Protein AF-A0A957SRY5-F1 (afdb_monomer_lite)

Secondary structure (DSSP, 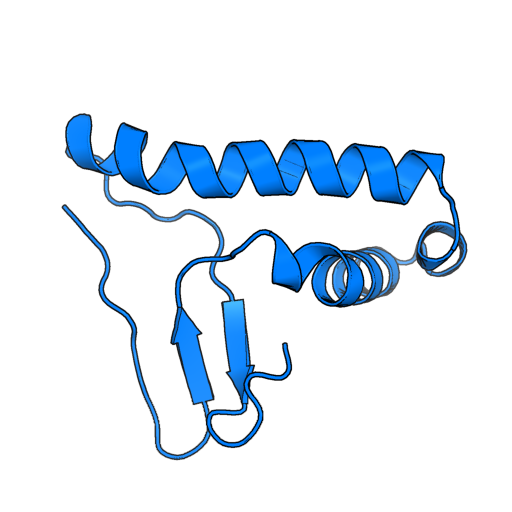8-state):
-PPPPEE-SSEEEE---GGGHHHHHHHHHHHTT-GGGGG-HHHHHHHHHHHHHHHHHHHHHHHTT----S--EEEETTT---

Structure (mmCIF, N/CA/C/O backbone):
data_AF-A0A957SRY5-F1
#
_entry.id   AF-A0A957SRY5-F1
#
loop_
_atom_site.group_PDB
_atom_site.id
_atom_site.type_symbol
_atom_site.label_atom_id
_atom_site.label_alt_id
_atom_site.label_comp_id
_atom_site.label_asym_id
_atom_site.label_entity_id
_atom_site.label_seq_id
_atom_site.pdbx_PDB_ins_code
_atom_site.Cartn_x
_atom_site.Cartn_y
_atom_site.Cartn_z
_atom_site.occupancy
_atom_site.B_iso_or_equiv
_atom_site.auth_seq_id
_atom_site.auth_comp_id
_atom_site.auth_asym_id
_atom_site.auth_atom_id
_atom_site.pdbx_PDB_model_num
ATOM 1 N N . MET A 1 1 ? 9.816 -10.838 11.831 1.00 71.06 1 MET A N 1
ATOM 2 C CA . MET A 1 1 ? 8.642 -10.456 12.653 1.00 71.06 1 MET A CA 1
ATOM 3 C C . MET A 1 1 ? 7.569 -9.960 11.705 1.00 71.06 1 MET A C 1
ATOM 5 O O . MET A 1 1 ? 7.898 -9.165 10.838 1.00 71.06 1 MET A O 1
ATOM 9 N N . GLU A 1 2 ? 6.332 -10.440 11.804 1.00 79.12 2 GLU A N 1
ATOM 10 C CA . GLU A 1 2 ? 5.245 -9.983 10.932 1.00 79.12 2 GLU A CA 1
ATOM 11 C C . GLU A 1 2 ? 4.380 -8.953 11.663 1.00 79.12 2 GLU A C 1
ATOM 13 O O . GLU A 1 2 ? 3.984 -9.176 12.804 1.00 79.12 2 GLU A O 1
ATOM 18 N N . VAL A 1 3 ? 4.104 -7.816 11.016 1.00 84.00 3 VAL A N 1
ATOM 19 C CA . VAL A 1 3 ? 3.146 -6.836 11.543 1.00 84.00 3 VAL A CA 1
ATOM 20 C C . VAL A 1 3 ? 1.739 -7.290 11.141 1.00 84.00 3 VAL A C 1
ATOM 22 O O . VAL A 1 3 ? 1.476 -7.404 9.932 1.00 84.00 3 VAL A O 1
ATOM 25 N N . PRO A 1 4 ? 0.853 -7.558 12.118 1.00 89.81 4 PRO A N 1
ATOM 26 C CA . PRO A 1 4 ? -0.486 -8.061 11.854 1.00 89.81 4 PRO A CA 1
ATOM 27 C C . PRO A 1 4 ? -1.367 -6.993 11.203 1.00 89.81 4 PRO A C 1
ATOM 29 O O . PRO A 1 4 ? -1.060 -5.799 11.222 1.00 89.81 4 PRO A O 1
ATOM 32 N N . THR A 1 5 ? -2.495 -7.432 10.650 1.00 93.81 5 THR A N 1
ATOM 33 C CA . THR A 1 5 ? -3.585 -6.523 10.294 1.00 93.81 5 THR A CA 1
ATOM 34 C C . THR A 1 5 ? -4.131 -5.875 11.564 1.00 93.81 5 THR A C 1
ATOM 36 O O . THR A 1 5 ? -4.426 -6.572 12.535 1.00 93.81 5 THR A O 1
ATOM 39 N N . LEU A 1 6 ? -4.267 -4.550 11.555 1.00 94.94 6 LEU A N 1
ATOM 40 C CA . LEU A 1 6 ? -4.857 -3.793 12.660 1.00 94.94 6 LEU A CA 1
ATOM 41 C C . LEU A 1 6 ? -6.276 -3.384 12.289 1.00 94.94 6 LEU A C 1
ATOM 43 O O . LEU A 1 6 ? -6.541 -3.025 11.144 1.00 94.94 6 LEU A O 1
ATOM 47 N N . GLU A 1 7 ? -7.188 -3.395 13.252 1.00 97.69 7 GLU A N 1
ATOM 48 C CA . GLU A 1 7 ? -8.569 -2.980 13.027 1.00 97.69 7 GLU A CA 1
ATOM 49 C C . GLU A 1 7 ? -9.019 -1.959 14.070 1.00 97.69 7 GLU A C 1
ATOM 51 O O . GLU A 1 7 ? -8.644 -2.009 15.239 1.00 97.69 7 GLU A O 1
ATOM 56 N N . SER A 1 8 ? -9.872 -1.043 13.628 1.00 97.06 8 SER A N 1
ATOM 57 C CA . SER A 1 8 ? -10.657 -0.138 14.462 1.00 97.06 8 SER A CA 1
ATOM 58 C C . SER A 1 8 ? -12.145 -0.289 14.100 1.00 97.06 8 SER A C 1
ATOM 60 O O . SER A 1 8 ? -12.482 -1.073 13.204 1.00 97.06 8 SER A O 1
ATOM 62 N N . PRO A 1 9 ? -13.066 0.457 14.741 1.00 98.00 9 PRO A N 1
ATOM 63 C CA . PRO A 1 9 ? -14.476 0.420 14.357 1.00 98.00 9 PRO A CA 1
ATOM 64 C C . PRO A 1 9 ? -14.737 0.790 12.888 1.00 98.00 9 PRO A C 1
ATOM 66 O O . PRO A 1 9 ? -15.698 0.296 12.309 1.00 98.00 9 PRO A O 1
ATOM 69 N N . ARG A 1 10 ? -13.898 1.644 12.279 1.00 98.00 10 ARG A N 1
ATOM 70 C CA . ARG A 1 10 ? -14.118 2.164 10.913 1.00 98.00 10 ARG A CA 1
ATOM 71 C C . ARG A 1 10 ? -13.022 1.823 9.910 1.00 98.00 10 ARG A C 1
ATOM 73 O O . ARG A 1 10 ? -13.284 1.869 8.715 1.00 98.00 10 ARG 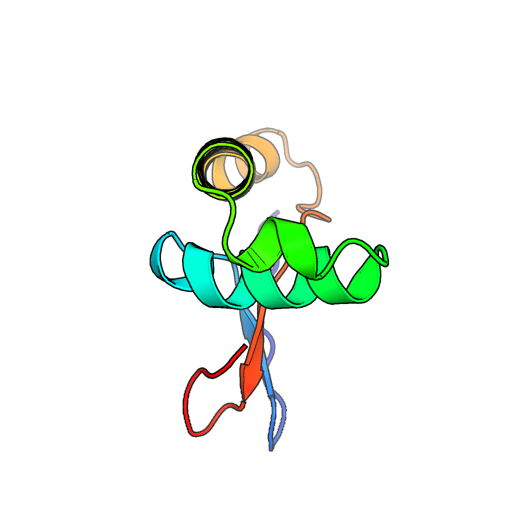A O 1
ATOM 80 N N . LEU A 1 11 ? -11.820 1.502 10.378 1.00 98.38 11 LEU A N 1
ATOM 81 C CA . LEU A 1 11 ? -10.634 1.345 9.534 1.00 98.38 11 LEU A CA 1
ATOM 82 C C . LEU A 1 11 ? -9.980 -0.017 9.734 1.00 98.38 11 LEU A C 1
ATOM 84 O O . LEU A 1 11 ? -9.987 -0.549 10.848 1.00 98.38 11 LEU A O 1
ATOM 88 N N . ARG A 1 12 ? -9.352 -0.521 8.677 1.00 97.81 12 ARG A N 1
ATOM 89 C CA . ARG A 1 12 ? -8.453 -1.675 8.694 1.00 97.81 12 ARG A CA 1
ATOM 90 C C . ARG A 1 12 ? -7.101 -1.253 8.128 1.00 97.81 12 ARG A C 1
ATOM 92 O O . ARG A 1 12 ? -7.043 -0.605 7.092 1.00 97.81 12 ARG A O 1
ATOM 99 N N . VAL A 1 13 ? -6.018 -1.635 8.796 1.00 95.94 13 VAL A N 1
ATOM 100 C CA . VAL A 1 13 ? -4.645 -1.451 8.316 1.00 95.94 13 VAL A CA 1
ATOM 101 C C . VAL A 1 13 ? -4.111 -2.811 7.894 1.00 95.94 13 VAL A C 1
ATOM 103 O O . VAL A 1 13 ? -3.868 -3.663 8.749 1.00 95.94 13 VAL A O 1
ATOM 106 N N . ARG A 1 14 ? -3.941 -3.032 6.589 1.00 95.44 14 ARG A N 1
ATOM 107 C CA . ARG A 1 14 ? -3.496 -4.311 6.008 1.00 95.44 14 ARG A CA 1
ATOM 108 C C . ARG A 1 14 ? -2.296 -4.123 5.078 1.00 95.44 14 ARG A C 1
ATOM 110 O O . ARG A 1 14 ? -1.912 -3.005 4.744 1.00 95.44 14 ARG A O 1
ATOM 117 N N . LYS A 1 15 ? -1.680 -5.233 4.667 1.00 94.94 15 LYS A N 1
ATOM 118 C CA . LYS A 1 15 ? -0.700 -5.222 3.569 1.00 94.94 15 LYS A CA 1
ATOM 119 C C . LYS A 1 15 ? -1.360 -4.688 2.293 1.00 94.94 15 LYS A C 1
ATOM 121 O O . LYS A 1 15 ? -2.558 -4.902 2.086 1.00 94.94 15 LYS A O 1
ATOM 126 N N . LEU A 1 16 ? -0.571 -4.017 1.461 1.00 96.19 16 LEU A N 1
ATOM 127 C CA . LEU A 1 16 ? -0.959 -3.726 0.087 1.00 96.19 16 LEU A CA 1
ATOM 128 C C . LEU A 1 16 ? -1.061 -5.029 -0.716 1.00 96.19 16 LEU A C 1
ATOM 130 O O . LEU A 1 16 ? -0.407 -6.026 -0.401 1.00 96.19 16 LEU A O 1
ATOM 134 N N . THR A 1 17 ? -1.894 -4.999 -1.742 1.00 96.19 17 THR A N 1
ATOM 135 C CA . THR A 1 17 ? -2.173 -6.082 -2.686 1.00 96.19 17 THR A CA 1
ATOM 136 C C . THR A 1 17 ? -2.145 -5.524 -4.107 1.00 96.19 17 THR A C 1
ATOM 138 O O . THR A 1 17 ? -2.156 -4.310 -4.291 1.00 96.19 17 THR A O 1
ATOM 141 N N . ALA A 1 18 ? -2.116 -6.389 -5.123 1.00 96.88 18 ALA A N 1
ATOM 142 C CA . ALA A 1 18 ? -2.136 -5.943 -6.519 1.00 96.88 18 ALA A CA 1
ATOM 143 C C . ALA A 1 18 ? -3.409 -5.147 -6.875 1.00 96.88 18 ALA A C 1
ATOM 145 O O . ALA A 1 18 ? -3.345 -4.227 -7.688 1.00 96.88 18 ALA A O 1
ATOM 146 N N . ASP A 1 19 ? -4.531 -5.448 -6.216 1.00 97.00 19 ASP A N 1
ATOM 147 C CA . ASP A 1 19 ? -5.822 -4.792 -6.450 1.00 97.00 19 ASP A CA 1
ATOM 148 C C . ASP A 1 19 ? -5.824 -3.320 -6.002 1.00 97.00 19 ASP A C 1
ATOM 150 O O . ASP A 1 19 ? -6.631 -2.518 -6.474 1.00 97.00 19 ASP A O 1
ATOM 154 N N . ASP A 1 20 ? -4.867 -2.925 -5.157 1.00 97.69 20 ASP A N 1
ATOM 155 C CA . ASP A 1 20 ? -4.716 -1.543 -4.700 1.00 97.69 20 ASP A CA 1
ATOM 156 C C . ASP A 1 20 ? -4.094 -0.619 -5.761 1.00 97.69 20 ASP A C 1
ATOM 158 O O . ASP A 1 20 ? -3.985 0.582 -5.515 1.00 97.69 20 ASP A O 1
ATOM 162 N N . LEU A 1 21 ? -3.686 -1.135 -6.932 1.00 97.81 21 LEU A N 1
ATOM 163 C CA . LEU A 1 21 ? -2.934 -0.389 -7.949 1.00 97.81 21 LEU A CA 1
ATOM 164 C C . LEU A 1 21 ? -3.604 0.924 -8.364 1.00 97.81 21 LEU A C 1
ATOM 166 O O . LEU A 1 21 ? -2.961 1.974 -8.355 1.00 97.81 21 LEU A O 1
ATOM 170 N N . HIS A 1 22 ? -4.880 0.883 -8.743 1.00 96.56 22 HIS A N 1
ATOM 171 C CA . HIS A 1 22 ? -5.570 2.081 -9.220 1.00 96.56 22 HIS A CA 1
ATOM 172 C C . HIS A 1 22 ? -5.831 3.096 -8.097 1.00 96.56 22 HIS A C 1
ATOM 174 O O . HIS A 1 22 ? -5.447 4.257 -8.274 1.00 96.56 22 HIS A O 1
ATOM 180 N N . PRO A 1 23 ? -6.398 2.700 -6.937 1.00 96.56 23 PRO A N 1
ATOM 181 C CA . PRO A 1 23 ? -6.567 3.614 -5.810 1.00 96.56 23 PRO A CA 1
ATOM 182 C C . PRO A 1 23 ? -5.249 4.250 -5.354 1.00 96.56 23 PRO A C 1
ATOM 184 O O . PRO A 1 23 ? -5.167 5.471 -5.229 1.00 96.56 23 PRO A O 1
ATOM 187 N N . ILE A 1 24 ? -4.179 3.462 -5.181 1.00 95.88 24 ILE A N 1
ATOM 188 C CA . ILE A 1 24 ? -2.899 3.996 -4.699 1.00 95.88 24 ILE A CA 1
ATOM 189 C C . ILE A 1 24 ? -2.223 4.909 -5.721 1.00 95.88 24 ILE A C 1
ATOM 191 O O . ILE A 1 24 ? -1.572 5.884 -5.340 1.00 95.88 24 ILE A O 1
ATOM 195 N N . HIS A 1 25 ? -2.384 4.621 -7.017 1.00 96.56 25 HIS A N 1
ATOM 196 C CA . HIS A 1 25 ? -1.890 5.492 -8.077 1.00 96.56 25 HIS A CA 1
ATOM 197 C C . HIS A 1 25 ? -2.564 6.859 -8.013 1.00 96.56 25 HIS A C 1
ATOM 199 O O . HIS A 1 25 ? -1.869 7.871 -7.947 1.00 96.56 25 HIS A O 1
ATOM 205 N N . ALA A 1 26 ? -3.897 6.878 -7.937 1.00 95.06 26 ALA A N 1
ATOM 206 C CA . ALA A 1 26 ? -4.672 8.108 -7.836 1.00 95.06 26 ALA A CA 1
ATOM 207 C C . ALA A 1 26 ? -4.312 8.914 -6.575 1.00 95.06 26 ALA A C 1
ATOM 209 O O . ALA A 1 26 ? -4.017 10.107 -6.675 1.00 95.06 26 ALA A O 1
ATOM 210 N N . ILE A 1 27 ? -4.267 8.260 -5.407 1.00 94.94 27 ILE A N 1
ATOM 211 C CA . ILE A 1 27 ? -3.943 8.898 -4.122 1.00 94.94 27 ILE A CA 1
ATOM 212 C C . ILE A 1 27 ? -2.558 9.543 -4.166 1.00 94.94 27 ILE A C 1
ATOM 214 O O . ILE A 1 27 ? -2.405 10.709 -3.803 1.00 94.94 27 ILE A O 1
ATOM 218 N N . LEU A 1 28 ? -1.538 8.808 -4.615 1.00 93.69 28 LEU A N 1
ATOM 219 C CA . LEU A 1 28 ? -0.165 9.306 -4.587 1.00 93.69 28 LEU A CA 1
ATOM 220 C C . LEU A 1 28 ? 0.091 10.358 -5.673 1.00 93.69 28 LEU A C 1
ATOM 222 O O . LEU A 1 28 ? 0.798 11.324 -5.404 1.00 93.69 28 LEU A O 1
ATOM 226 N N . SER A 1 29 ? -0.515 10.237 -6.857 1.00 94.50 29 SER A N 1
ATOM 227 C CA . SER A 1 29 ? -0.471 11.299 -7.873 1.00 94.50 29 SER A CA 1
ATOM 228 C C . SER A 1 29 ? -1.078 12.608 -7.355 1.00 94.50 29 SER A C 1
ATOM 230 O O . SER A 1 29 ? -0.484 13.672 -7.528 1.00 94.50 29 SER A O 1
ATOM 232 N N . ALA A 1 30 ? -2.212 12.542 -6.651 1.00 92.81 30 ALA A N 1
ATOM 233 C CA . ALA A 1 30 ? -2.816 13.718 -6.027 1.00 92.81 30 ALA A CA 1
ATOM 234 C C . ALA A 1 30 ? -1.949 14.287 -4.887 1.00 92.81 30 ALA A C 1
ATOM 236 O O . ALA A 1 30 ? -1.737 15.498 -4.820 1.00 92.81 30 ALA A O 1
ATOM 237 N N . ALA A 1 31 ? -1.415 13.428 -4.013 1.00 92.12 31 ALA A N 1
ATOM 238 C CA . ALA A 1 31 ? -0.637 13.839 -2.843 1.00 92.12 31 ALA A CA 1
ATOM 239 C C . ALA A 1 31 ? 0.677 14.559 -3.197 1.00 92.12 31 ALA A C 1
ATOM 241 O O . ALA A 1 31 ? 1.096 15.453 -2.463 1.00 92.12 31 ALA A O 1
ATOM 242 N N . PHE A 1 32 ? 1.314 14.194 -4.314 1.00 89.50 32 PHE A N 1
ATOM 243 C CA . PHE A 1 32 ? 2.565 14.810 -4.773 1.00 89.50 32 PHE A CA 1
ATOM 244 C C . PHE A 1 32 ? 2.368 15.973 -5.759 1.00 89.50 32 PHE A C 1
ATOM 246 O O . PHE A 1 32 ? 3.347 16.491 -6.288 1.00 89.50 32 PHE A O 1
ATOM 253 N N . GLY A 1 33 ? 1.129 16.430 -5.975 1.00 85.81 33 GLY A N 1
ATOM 254 C CA . GLY A 1 33 ? 0.850 17.578 -6.844 1.00 85.81 33 GLY A CA 1
ATOM 255 C C . GLY A 1 33 ? 0.990 17.278 -8.338 1.00 85.81 33 GLY A C 1
ATOM 256 O O . GLY A 1 33 ? 1.156 18.199 -9.132 1.00 85.81 33 GLY A O 1
ATOM 257 N N . GLU A 1 34 ? 0.885 16.006 -8.726 1.00 87.44 34 GLU A N 1
ATOM 258 C CA . GLU A 1 34 ? 0.976 15.533 -10.110 1.00 87.44 34 GLU A CA 1
ATOM 259 C C . GLU A 1 34 ? -0.328 14.816 -10.534 1.00 87.44 34 GLU A C 1
ATOM 261 O O . GLU A 1 34 ? -0.290 13.660 -10.971 1.00 87.44 34 GLU A O 1
ATOM 266 N N . PRO A 1 35 ? -1.514 15.448 -10.398 1.00 82.25 35 PRO A N 1
ATOM 267 C CA . PRO A 1 35 ? -2.798 14.791 -10.658 1.00 82.25 35 PRO A CA 1
ATOM 268 C C . PRO A 1 35 ? -2.948 14.333 -12.115 1.00 82.25 35 PRO A C 1
ATOM 270 O O . PRO A 1 35 ? -3.608 13.329 -12.374 1.00 82.25 35 PRO A O 1
ATOM 273 N N . ASP A 1 36 ? -2.286 15.006 -13.059 1.00 84.19 36 ASP A N 1
ATOM 274 C CA . ASP A 1 36 ? -2.286 14.622 -14.474 1.00 84.19 36 ASP A CA 1
ATOM 275 C C . ASP A 1 36 ? -1.665 13.232 -14.694 1.00 84.19 36 ASP A C 1
ATOM 277 O O . ASP A 1 36 ? -2.082 12.495 -15.590 1.00 84.19 36 ASP A O 1
ATOM 281 N N . LEU A 1 37 ? -0.736 12.811 -13.824 1.00 85.88 37 LEU A N 1
ATOM 282 C CA . LEU A 1 37 ? -0.135 11.478 -13.894 1.00 85.88 37 LEU A CA 1
ATOM 283 C C . LEU A 1 37 ? -1.100 10.360 -13.498 1.00 85.88 37 LEU A C 1
ATOM 285 O O . LEU A 1 37 ? -0.832 9.204 -13.825 1.00 85.88 37 LEU A O 1
ATOM 289 N N . ALA A 1 38 ? -2.226 10.662 -12.841 1.00 87.00 38 ALA A N 1
ATOM 290 C CA . ALA A 1 38 ? -3.216 9.650 -12.468 1.00 87.00 38 ALA A CA 1
ATOM 291 C C . ALA A 1 38 ? -3.775 8.900 -13.694 1.00 87.00 38 ALA A C 1
ATOM 293 O O . ALA A 1 38 ? -4.155 7.736 -13.585 1.00 87.00 38 ALA A O 1
ATOM 294 N N . HIS A 1 39 ? -3.766 9.546 -14.865 1.00 89.50 39 HIS A N 1
ATOM 295 C CA . HIS A 1 39 ? -4.231 8.981 -16.134 1.00 89.50 39 HIS A CA 1
ATOM 296 C C . HIS A 1 39 ? -3.081 8.606 -17.085 1.00 89.50 39 HIS A C 1
ATOM 298 O O . HIS A 1 39 ? -3.326 8.106 -18.183 1.00 89.50 39 HIS A O 1
ATOM 304 N N . ASP A 1 40 ? -1.827 8.832 -16.683 1.00 94.06 40 ASP A N 1
ATOM 305 C CA . ASP A 1 40 ? -0.659 8.516 -17.501 1.00 94.06 40 ASP A CA 1
ATOM 306 C C . ASP A 1 40 ? -0.302 7.024 -17.403 1.00 94.06 40 ASP A C 1
ATOM 308 O O . ASP A 1 40 ? 0.029 6.496 -16.338 1.00 94.06 40 ASP A O 1
ATOM 312 N N . ALA A 1 41 ? -0.334 6.328 -18.542 1.00 94.19 41 ALA A N 1
ATOM 313 C CA . ALA A 1 41 ? -0.087 4.887 -18.605 1.00 94.19 41 ALA A CA 1
ATOM 314 C C . ALA A 1 41 ? 1.345 4.506 -18.188 1.00 94.19 41 ALA A C 1
ATOM 316 O O . ALA A 1 41 ? 1.570 3.440 -17.610 1.00 94.19 41 ALA A O 1
ATOM 317 N N . LYS A 1 42 ? 2.333 5.372 -18.453 1.00 95.50 42 LYS A N 1
ATOM 318 C CA . LYS A 1 42 ? 3.728 5.123 -18.072 1.00 95.50 42 LYS A CA 1
ATOM 319 C C . LYS A 1 42 ? 3.918 5.285 -16.562 1.00 95.50 42 LYS A C 1
ATOM 321 O O . LYS A 1 42 ? 4.691 4.529 -15.969 1.00 95.50 42 LYS A O 1
ATOM 326 N N . ALA A 1 43 ? 3.234 6.240 -15.943 1.00 95.38 43 ALA A N 1
ATOM 327 C CA . ALA A 1 43 ? 3.203 6.438 -14.504 1.00 95.38 43 ALA A CA 1
ATOM 328 C C . ALA A 1 43 ? 2.487 5.271 -13.811 1.00 95.38 43 ALA A C 1
ATOM 330 O O . ALA A 1 43 ? 3.021 4.731 -12.843 1.00 95.38 43 ALA A O 1
ATOM 331 N N . LEU A 1 44 ? 1.361 4.798 -14.359 1.00 96.94 44 LEU A N 1
ATOM 332 C CA . LEU A 1 44 ? 0.662 3.615 -13.849 1.00 96.94 44 LEU A CA 1
ATOM 333 C C . LE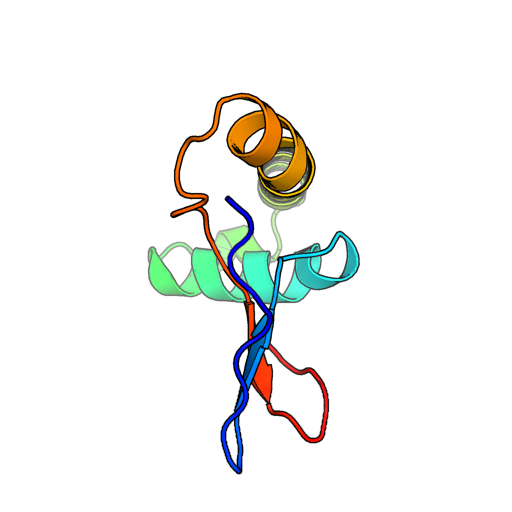U A 1 44 ? 1.550 2.360 -13.899 1.00 96.94 44 LEU A C 1
ATOM 335 O O . LEU A 1 44 ? 1.668 1.652 -12.904 1.00 96.94 44 LEU A O 1
ATOM 339 N N . ALA A 1 45 ? 2.257 2.119 -15.007 1.00 97.56 45 ALA A N 1
ATOM 340 C CA . ALA A 1 45 ? 3.188 0.990 -15.118 1.00 97.56 45 ALA A CA 1
ATOM 341 C C . ALA A 1 45 ? 4.381 1.097 -14.144 1.00 97.56 45 ALA A C 1
ATOM 343 O O . ALA A 1 45 ? 4.908 0.091 -13.667 1.00 97.56 45 ALA A O 1
ATOM 344 N N . GLN A 1 46 ? 4.840 2.316 -13.835 1.00 96.56 46 GLN A N 1
ATOM 345 C CA . GLN A 1 46 ? 5.845 2.529 -12.788 1.00 96.56 46 GLN A CA 1
ATOM 346 C C . GLN A 1 46 ? 5.279 2.224 -11.398 1.00 96.56 46 GLN A C 1
ATOM 348 O O . GLN A 1 46 ? 5.955 1.565 -10.606 1.00 96.56 46 GLN A O 1
ATOM 353 N N . ARG A 1 47 ? 4.039 2.650 -11.125 1.00 96.56 47 ARG A N 1
ATOM 354 C CA . ARG A 1 47 ? 3.331 2.351 -9.877 1.00 96.56 47 ARG A CA 1
ATOM 355 C C . ARG A 1 47 ? 3.141 0.856 -9.682 1.00 96.56 47 ARG A C 1
ATOM 357 O O . ARG A 1 47 ? 3.377 0.364 -8.585 1.00 96.56 47 ARG A O 1
ATOM 364 N N . GLU A 1 48 ? 2.775 0.141 -10.738 1.00 98.25 48 GLU A N 1
ATOM 365 C CA . GLU A 1 48 ? 2.611 -1.309 -10.712 1.00 98.25 48 GLU A CA 1
ATOM 366 C C . GLU A 1 48 ? 3.908 -2.010 -10.303 1.00 98.25 48 GLU A C 1
ATOM 368 O O . GLU A 1 48 ? 3.901 -2.826 -9.384 1.00 98.25 48 GLU A O 1
ATOM 373 N N . ARG A 1 49 ? 5.046 -1.637 -10.906 1.00 98.00 49 ARG A N 1
ATOM 374 C CA . ARG A 1 49 ? 6.353 -2.196 -10.523 1.00 98.00 49 ARG A CA 1
ATOM 375 C C . ARG A 1 49 ? 6.709 -1.911 -9.066 1.00 98.00 49 ARG A C 1
ATOM 377 O O . ARG A 1 49 ? 7.222 -2.791 -8.379 1.00 98.00 49 ARG A O 1
ATOM 384 N N . TRP A 1 50 ? 6.446 -0.693 -8.595 1.00 96.62 50 TRP A N 1
ATOM 385 C CA . TRP A 1 50 ? 6.654 -0.334 -7.193 1.00 96.62 50 TRP A CA 1
ATOM 386 C C . TRP A 1 50 ? 5.771 -1.178 -6.261 1.00 96.62 50 TRP A C 1
ATOM 388 O O . TRP A 1 50 ? 6.278 -1.764 -5.310 1.00 96.62 50 TRP A O 1
ATOM 398 N N . LEU A 1 51 ? 4.484 -1.328 -6.580 1.00 97.50 51 LEU A N 1
ATOM 399 C CA . LEU A 1 51 ? 3.539 -2.114 -5.789 1.00 97.50 51 LEU A CA 1
ATOM 400 C C . LEU A 1 51 ? 3.943 -3.593 -5.726 1.00 97.50 51 LEU A C 1
ATOM 402 O O . LEU A 1 51 ? 3.947 -4.185 -4.648 1.00 97.50 51 LEU A O 1
ATOM 406 N N . GLN A 1 52 ? 4.349 -4.176 -6.857 1.00 97.31 52 GLN A N 1
ATOM 407 C CA . GLN A 1 52 ? 4.878 -5.541 -6.917 1.00 97.31 52 GLN A CA 1
ATOM 408 C C . GLN A 1 52 ? 6.093 -5.712 -5.995 1.00 97.31 52 GLN A C 1
ATOM 410 O O . GLN A 1 52 ? 6.154 -6.674 -5.226 1.00 97.31 52 GLN A O 1
ATOM 415 N N . TRP A 1 53 ? 7.036 -4.764 -6.025 1.00 95.56 53 TRP A N 1
ATOM 416 C CA . TRP A 1 53 ? 8.192 -4.774 -5.129 1.00 95.56 53 TRP A CA 1
ATOM 417 C C . TRP A 1 53 ? 7.774 -4.700 -3.655 1.00 95.56 53 TRP A C 1
ATOM 419 O O . TRP A 1 53 ? 8.251 -5.493 -2.843 1.00 95.56 53 TRP A O 1
ATOM 429 N N . THR A 1 54 ? 6.861 -3.792 -3.303 1.00 94.62 54 THR A N 1
ATOM 430 C CA . THR A 1 54 ? 6.364 -3.629 -1.930 1.00 94.62 54 THR A CA 1
ATOM 431 C C 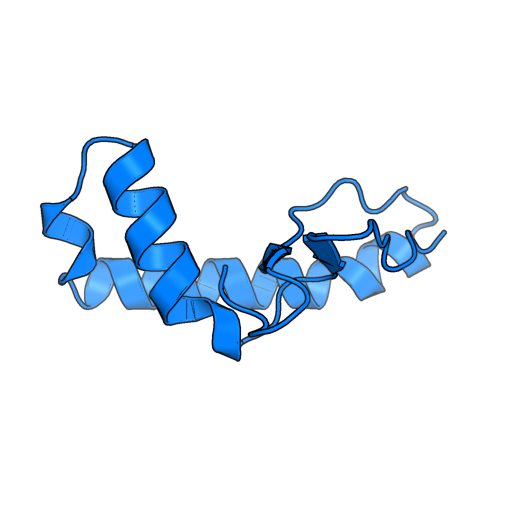. THR A 1 54 ? 5.701 -4.904 -1.407 1.00 94.62 54 THR A C 1
ATOM 433 O O . THR A 1 54 ? 5.992 -5.336 -0.290 1.00 94.62 54 THR A O 1
ATOM 436 N N . VAL A 1 55 ? 4.867 -5.559 -2.223 1.00 94.56 55 VAL A N 1
ATOM 437 C CA . VAL A 1 55 ? 4.208 -6.821 -1.850 1.00 94.56 55 VAL A CA 1
ATOM 438 C C . VAL A 1 55 ? 5.235 -7.929 -1.593 1.00 94.56 55 VAL A C 1
ATOM 440 O O . VAL A 1 55 ? 5.159 -8.610 -0.567 1.00 94.56 55 VAL A O 1
ATOM 443 N N . LEU A 1 56 ? 6.228 -8.082 -2.477 1.00 93.06 56 LEU A N 1
ATOM 444 C CA . LEU A 1 56 ? 7.306 -9.064 -2.309 1.00 93.06 56 LEU A CA 1
ATOM 445 C C . LEU A 1 56 ? 8.159 -8.779 -1.064 1.00 93.06 56 LEU A C 1
ATOM 447 O O . LEU A 1 56 ? 8.578 -9.707 -0.365 1.00 93.06 56 LEU A O 1
ATOM 451 N N . ALA A 1 57 ? 8.395 -7.503 -0.756 1.00 92.12 57 ALA A N 1
ATOM 452 C CA . ALA A 1 57 ? 9.229 -7.094 0.365 1.00 92.12 57 ALA A CA 1
ATOM 453 C C . ALA A 1 57 ? 8.671 -7.554 1.721 1.00 92.12 57 ALA A C 1
ATOM 455 O O . ALA A 1 57 ? 9.461 -7.860 2.614 1.00 92.12 57 ALA A O 1
ATOM 456 N N . TYR A 1 58 ? 7.346 -7.676 1.891 1.00 90.94 58 TYR A N 1
ATOM 457 C CA . TYR A 1 58 ? 6.768 -8.126 3.164 1.00 90.94 58 TYR A CA 1
ATOM 458 C C . TYR A 1 58 ? 7.304 -9.493 3.612 1.00 90.94 58 TYR A C 1
ATOM 460 O O . TYR A 1 58 ? 7.625 -9.668 4.788 1.00 90.94 58 TYR A O 1
ATOM 468 N N . GLU A 1 59 ? 7.405 -10.456 2.692 1.00 89.75 59 GLU A N 1
ATOM 469 C CA . GLU A 1 59 ? 7.921 -11.796 2.988 1.00 89.75 59 GLU A CA 1
ATOM 470 C C . GLU A 1 59 ? 9.439 -11.770 3.210 1.00 89.75 59 GLU A C 1
ATOM 472 O O . GLU A 1 59 ? 9.940 -12.350 4.177 1.00 89.75 59 GLU A O 1
ATOM 477 N N . GLN A 1 60 ? 10.178 -11.067 2.345 1.00 90.44 60 GLN A N 1
ATOM 478 C CA . GLN A 1 60 ? 11.641 -11.034 2.421 1.00 90.44 60 GLN A CA 1
ATOM 479 C C . GLN A 1 60 ? 12.133 -10.342 3.698 1.00 90.44 60 GLN A C 1
ATOM 481 O O . GLN A 1 60 ? 13.010 -10.864 4.386 1.00 90.44 60 GLN A O 1
ATOM 486 N N . LEU A 1 61 ? 11.523 -9.219 4.085 1.00 89.75 61 LEU A N 1
ATOM 487 C CA . LEU A 1 61 ? 11.861 -8.517 5.326 1.00 89.75 61 LEU A CA 1
ATOM 488 C C . LEU A 1 61 ? 11.529 -9.359 6.563 1.00 89.75 61 LEU A C 1
ATOM 490 O O . LEU A 1 61 ? 12.311 -9.392 7.516 1.00 89.75 61 LEU A O 1
ATOM 494 N N . ALA A 1 62 ? 10.418 -10.105 6.532 1.00 87.50 62 ALA A N 1
ATOM 495 C CA . ALA A 1 62 ? 10.065 -11.015 7.615 1.00 87.50 62 ALA A CA 1
ATOM 496 C C . ALA A 1 62 ? 11.135 -12.103 7.821 1.00 87.50 62 ALA A C 1
ATOM 498 O O . ALA A 1 62 ? 11.490 -12.371 8.974 1.00 87.50 62 ALA A O 1
ATOM 499 N N . ARG A 1 63 ? 11.685 -12.668 6.731 1.00 89.88 63 ARG A N 1
ATOM 500 C CA . ARG A 1 63 ? 12.789 -13.653 6.751 1.00 89.88 63 ARG A CA 1
ATOM 501 C C . ARG A 1 63 ? 14.099 -13.072 7.275 1.00 89.88 63 ARG A C 1
ATOM 503 O O . ARG A 1 63 ? 14.837 -13.755 7.980 1.00 89.88 63 ARG A O 1
ATOM 510 N N . LEU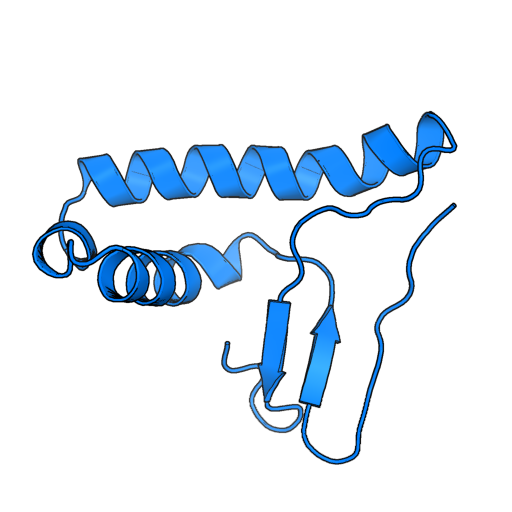 A 1 64 ? 14.363 -11.801 6.986 1.00 90.31 64 LEU A N 1
ATOM 511 C CA . LEU A 1 64 ? 15.522 -11.075 7.509 1.00 90.31 64 LEU A CA 1
ATOM 512 C C . LEU A 1 64 ? 15.366 -10.663 8.982 1.00 90.31 64 LEU A C 1
ATOM 514 O O . LEU A 1 64 ? 16.246 -10.000 9.521 1.00 90.31 64 LEU A O 1
ATOM 518 N N . HIS A 1 65 ? 14.258 -11.031 9.638 1.00 86.50 65 HIS A N 1
ATOM 519 C CA . HIS A 1 65 ? 13.902 -10.582 10.987 1.00 86.50 65 HIS A CA 1
ATOM 520 C C . HIS A 1 65 ? 13.869 -9.054 11.135 1.00 86.50 65 HIS A C 1
ATOM 522 O O . HIS A 1 65 ? 13.896 -8.536 12.250 1.00 86.50 65 HIS A O 1
ATOM 528 N N . GLN A 1 66 ? 13.740 -8.332 10.022 1.00 81.75 66 GLN A N 1
ATOM 529 C CA . GLN A 1 66 ? 13.553 -6.894 10.036 1.00 81.75 66 GLN A CA 1
ATOM 530 C C . GLN A 1 66 ? 12.076 -6.585 10.292 1.00 81.75 66 GLN A C 1
ATOM 532 O O . GLN A 1 66 ? 11.199 -7.278 9.760 1.00 81.75 66 GLN A O 1
ATOM 537 N N . PRO A 1 67 ? 11.759 -5.575 11.116 1.00 72.56 67 PRO A N 1
ATOM 538 C CA . PRO A 1 67 ? 10.389 -5.113 11.233 1.00 72.56 67 PRO A CA 1
ATOM 539 C C . PRO A 1 67 ? 9.910 -4.602 9.863 1.00 72.56 67 PRO A C 1
ATOM 541 O O . PRO A 1 67 ? 10.590 -3.774 9.252 1.00 72.56 67 PRO A O 1
ATOM 544 N N . PRO A 1 68 ? 8.759 -5.069 9.352 1.00 71.25 68 PRO A N 1
ATOM 545 C CA . PRO A 1 68 ? 8.240 -4.652 8.059 1.00 71.25 68 PRO A CA 1
ATOM 546 C C . PRO A 1 68 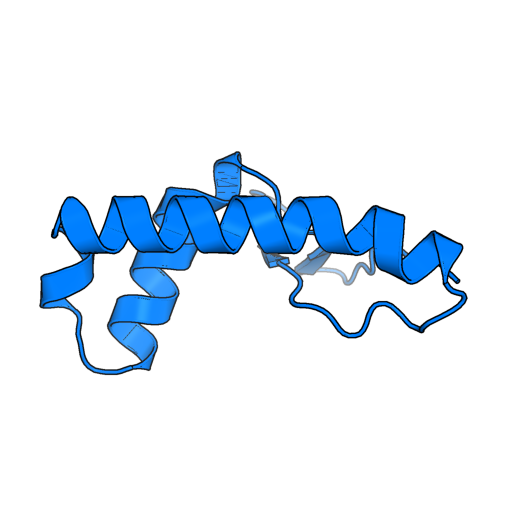? 7.557 -3.287 8.200 1.00 71.25 68 PRO A C 1
ATOM 548 O O . PRO A 1 68 ? 6.332 -3.189 8.109 1.00 71.25 68 PRO A O 1
ATOM 551 N N . TYR A 1 69 ? 8.362 -2.240 8.407 1.00 69.75 69 TYR A N 1
ATOM 552 C CA . TYR A 1 69 ? 7.956 -0.826 8.390 1.00 69.75 69 TYR A CA 1
ATOM 553 C C . TYR A 1 69 ? 7.576 -0.322 6.984 1.00 69.75 69 TYR A C 1
ATOM 555 O O . TYR A 1 69 ? 7.514 0.882 6.760 1.00 69.75 69 TYR A O 1
ATOM 563 N N . GLY A 1 70 ? 7.360 -1.234 6.033 1.00 79.75 70 GLY A N 1
ATOM 564 C CA . GLY A 1 70 ? 6.898 -0.902 4.693 1.00 79.75 70 GLY A CA 1
ATOM 565 C C . GLY A 1 70 ? 5.486 -0.325 4.696 1.00 79.75 70 GLY A C 1
ATOM 566 O O . GLY A 1 70 ? 4.770 -0.344 5.703 1.00 79.75 70 GLY A O 1
ATOM 567 N N . GLU A 1 71 ? 5.086 0.162 3.531 1.00 90.75 71 GLU A N 1
ATOM 568 C CA . GLU A 1 71 ? 3.798 0.798 3.305 1.00 90.75 71 GLU A CA 1
ATOM 569 C C . GLU A 1 71 ? 2.652 -0.156 3.642 1.00 90.75 71 GLU A C 1
ATOM 571 O O . GLU A 1 71 ? 2.760 -1.373 3.473 1.00 90.75 71 GLU A O 1
ATOM 576 N N . ARG A 1 72 ? 1.537 0.386 4.132 1.00 93.81 72 ARG A N 1
ATOM 577 C CA . ARG A 1 72 ? 0.316 -0.375 4.409 1.00 93.81 72 ARG A CA 1
ATOM 578 C C . ARG A 1 72 ? -0.900 0.383 3.929 1.00 93.81 72 ARG A C 1
ATOM 580 O O . ARG A 1 72 ? -0.952 1.605 4.017 1.00 93.81 72 ARG A O 1
ATOM 587 N N . ALA A 1 73 ? -1.870 -0.380 3.456 1.00 96.19 73 ALA A N 1
ATOM 588 C CA . ALA A 1 73 ? -3.176 0.121 3.092 1.00 96.19 73 ALA A CA 1
ATOM 589 C C . ALA A 1 73 ? -3.969 0.422 4.364 1.00 96.19 73 ALA A C 1
ATOM 591 O O . ALA A 1 73 ? -4.089 -0.443 5.238 1.00 96.19 73 ALA A O 1
ATOM 592 N N . ILE A 1 74 ? -4.506 1.636 4.455 1.00 96.56 74 ILE A N 1
ATOM 593 C CA . ILE A 1 74 ? -5.498 2.012 5.458 1.00 96.56 74 ILE A CA 1
ATOM 594 C C . ILE A 1 74 ? -6.814 2.122 4.710 1.00 96.56 74 ILE A C 1
ATOM 596 O O . ILE A 1 74 ? -6.984 3.046 3.933 1.00 96.56 74 ILE A O 1
ATOM 600 N N . VAL A 1 75 ? -7.714 1.174 4.938 1.00 97.75 75 VAL A N 1
ATOM 601 C CA . VAL A 1 75 ? -8.970 1.071 4.192 1.00 97.75 75 VAL A CA 1
ATOM 602 C C . VAL A 1 75 ? -10.176 1.261 5.098 1.00 97.75 75 VAL A C 1
ATOM 604 O O . VAL A 1 75 ? -10.132 0.951 6.299 1.00 97.75 75 VAL A O 1
ATOM 607 N N . LEU A 1 76 ? -11.289 1.709 4.521 1.00 98.06 76 LEU A N 1
ATOM 608 C CA . LEU A 1 76 ? -12.597 1.660 5.161 1.00 98.06 76 LEU A CA 1
ATOM 609 C C . LEU A 1 76 ? -12.990 0.203 5.417 1.00 98.06 76 LEU A C 1
ATOM 611 O O . LEU A 1 76 ? -13.104 -0.606 4.502 1.00 98.06 76 LEU A O 1
ATOM 615 N N . LYS A 1 77 ? -13.263 -0.144 6.676 1.00 97.38 77 LYS A N 1
ATOM 616 C CA . LYS A 1 77 ? -13.546 -1.532 7.079 1.00 97.38 77 LYS A CA 1
ATOM 617 C C . LYS A 1 77 ? -14.784 -2.124 6.391 1.00 97.38 77 LYS A C 1
ATOM 619 O O . LYS A 1 77 ? -14.853 -3.336 6.209 1.00 97.38 77 LYS A O 1
ATOM 624 N N . ALA A 1 78 ? -15.759 -1.281 6.052 1.00 97.38 78 ALA A N 1
ATOM 625 C CA . ALA A 1 78 ? -17.027 -1.702 5.462 1.00 97.38 78 ALA A CA 1
ATOM 626 C C . ALA A 1 78 ? -16.929 -2.033 3.964 1.00 97.38 78 ALA A C 1
ATOM 628 O O . ALA A 1 78 ? -17.689 -2.871 3.490 1.00 97.38 78 ALA A O 1
ATOM 629 N N . THR A 1 79 ? -16.023 -1.379 3.234 1.00 96.56 79 THR A N 1
ATOM 630 C CA . THR A 1 79 ? -15.957 -1.427 1.761 1.00 96.56 79 THR A CA 1
ATOM 631 C C . THR A 1 79 ? -14.603 -1.887 1.223 1.00 96.56 79 THR A C 1
ATOM 633 O O . THR A 1 79 ? -14.507 -2.198 0.043 1.00 96.56 79 THR A O 1
ATOM 636 N N . ASP A 1 80 ? -13.576 -1.943 2.075 1.00 94.56 80 ASP A N 1
ATOM 637 C CA . ASP A 1 80 ? -12.161 -2.110 1.708 1.00 94.56 80 ASP A CA 1
ATOM 638 C C . ASP A 1 80 ? -11.630 -1.009 0.764 1.00 94.56 80 ASP A C 1
ATOM 640 O O . ASP A 1 80 ? -10.596 -1.173 0.127 1.00 94.56 80 ASP A O 1
ATOM 644 N N . GLU A 1 81 ? -12.317 0.136 0.710 1.00 95.06 81 GLU A N 1
ATOM 645 C CA . GLU A 1 81 ? -11.896 1.317 -0.050 1.00 95.06 81 GLU A CA 1
ATOM 646 C C . GLU A 1 81 ? -10.665 1.967 0.593 1.00 95.06 81 GLU A C 1
ATOM 648 O O . GLU A 1 81 ? -10.662 2.200 1.807 1.00 95.06 81 GLU A O 1
ATOM 653 N N . LEU A 1 82 ? -9.642 2.223 -0.231 1.00 93.88 82 LEU A N 1
ATOM 654 C CA . LEU A 1 82 ? -8.344 2.803 0.134 1.00 93.88 82 LEU A CA 1
ATOM 655 C C . LEU A 1 82 ? -8.397 4.330 0.268 1.00 93.88 82 LEU A C 1
ATOM 657 O O . LEU A 1 82 ? -9.008 4.970 -0.614 1.00 93.88 82 LEU A O 1
#

Radius of gyration: 13.81 Å; chains: 1; bounding box: 32×31×33 Å

pLDDT: mean 92.32, std 6.64, range [69.75, 98.38]

Sequence (82 aa):
MEVPTLESPRLRVRKLTADDLHPIHAILSAAFGEPDLAHDAKALAQRERWLQWTVLAYEQLARLHQPPYGERAIVLKATDEL

Foldseek 3Di:
DADDWDDDPWKIKAQDDLVCLLVVLCVVCVVVVNNVCSPPPVSSVVSSVVSVVSNVVNVVCVVVVHYSPTDIDIATPVPRHD